Protein AF-A0A5Q0UNN8-F1 (afdb_monomer)

Radius of gyration: 12.11 Å; Cα contacts (8 Å, |Δi|>4): 77; chains: 1; bounding box: 39×17×24 Å

Secondary structure (DSSP, 8-state):
-----SEEEE---BTTBTT-SPPEEEETTTTEEEE----SS-----GGG--

Nearest PDB structures (foldseek):
  7fef-assembly1_A  TM=5.788E-01  e=5.828E+00  Arabidopsis thaliana
  2jxw-assembly1_A  TM=5.964E-01  e=5.456E+00  Homo sapiens
  9b1e-assembly1_J  TM=5.068E-01  e=7.587E+00  Saccharomyces cerevisiae W303

Mean predicted aligned error: 7.28 Å

pLDDT: mean 76.71, std 12.84, range [48.16, 91.5]

Solvent-accessible surface area (backbone atoms only — not comparable 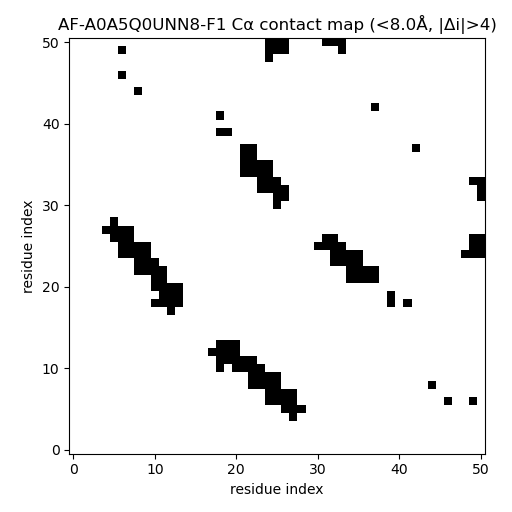to full-atom values): 3412 Å² total; per-residue (Å²): 129,81,88,63,78,48,59,46,79,46,69,47,79,32,93,91,32,96,70,64,26,72,34,29,30,31,17,68,83,80,72,42,76,44,80,45,96,67,72,98,62,92,78,89,85,59,81,87,68,47,112

Sequence (51 aa):
MSEGVPCVVVRSHDQSHGYGGQPMVVNVDIGQARRVQQGGDSEGFDDGDCP

Foldseek 3Di:
DPPDPQWDKDQDCPVVQRRPDFIWIARPVVGDIDGDDDDSDDDDDDPVVHD

Structure (mmCIF, N/CA/C/O backbone):
data_AF-A0A5Q0UNN8-F1
#
_entry.id   AF-A0A5Q0UNN8-F1
#
loop_
_atom_site.group_PDB
_atom_site.id
_atom_site.type_symbol
_atom_site.label_atom_id
_atom_site.label_alt_id
_atom_site.label_comp_id
_atom_site.label_asym_id
_atom_site.label_entity_id
_atom_site.label_seq_id
_atom_site.pdbx_PDB_ins_code
_atom_site.Cartn_x
_atom_site.Cartn_y
_atom_site.Cartn_z
_atom_site.occupancy
_atom_site.B_iso_or_equiv
_atom_site.auth_seq_id
_atom_site.auth_comp_id
_atom_site.auth_asym_id
_atom_site.auth_atom_id
_atom_site.pdbx_PDB_model_num
ATOM 1 N N . MET A 1 1 ? -23.854 5.734 9.971 1.00 48.16 1 MET A N 1
ATOM 2 C CA . MET A 1 1 ? -22.917 4.638 9.663 1.00 48.16 1 MET A CA 1
ATOM 3 C C . MET A 1 1 ? -22.009 5.197 8.596 1.00 48.16 1 MET A C 1
ATOM 5 O O . MET A 1 1 ? -22.548 5.629 7.588 1.00 48.16 1 MET A O 1
ATOM 9 N N . SER A 1 2 ? -20.715 5.377 8.870 1.00 52.00 2 SER A N 1
ATOM 10 C CA . SER A 1 2 ? -19.815 5.905 7.838 1.00 52.00 2 SER A CA 1
ATOM 11 C C . SER A 1 2 ? -19.843 4.924 6.671 1.00 52.00 2 SER A C 1
ATOM 13 O O . SER A 1 2 ? -19.743 3.722 6.904 1.00 52.00 2 SER A O 1
ATOM 15 N N . GLU A 1 3 ? -19.992 5.416 5.449 1.00 60.81 3 GLU A N 1
ATOM 16 C CA . GLU A 1 3 ? -19.855 4.650 4.200 1.00 60.81 3 GLU A CA 1
ATOM 17 C C . GLU A 1 3 ? -18.366 4.331 3.968 1.00 60.81 3 GLU A C 1
ATOM 19 O O . GLU A 1 3 ? -17.816 4.585 2.900 1.00 60.81 3 GLU A O 1
ATOM 24 N N . GLY A 1 4 ? -17.673 3.937 5.042 1.00 58.72 4 GLY A N 1
ATOM 25 C CA . GLY A 1 4 ? -16.226 3.934 5.138 1.00 58.72 4 GLY A CA 1
ATOM 26 C C . GLY A 1 4 ? -15.642 3.116 4.008 1.00 58.72 4 GLY A C 1
ATOM 27 O O . GLY A 1 4 ? -16.136 2.034 3.720 1.00 58.72 4 GLY A O 1
ATOM 28 N N . VAL A 1 5 ? -14.611 3.654 3.363 1.00 69.06 5 VAL A N 1
ATOM 29 C CA . VAL A 1 5 ? -13.806 2.896 2.411 1.00 69.06 5 VAL A CA 1
ATOM 30 C C . VAL A 1 5 ? -13.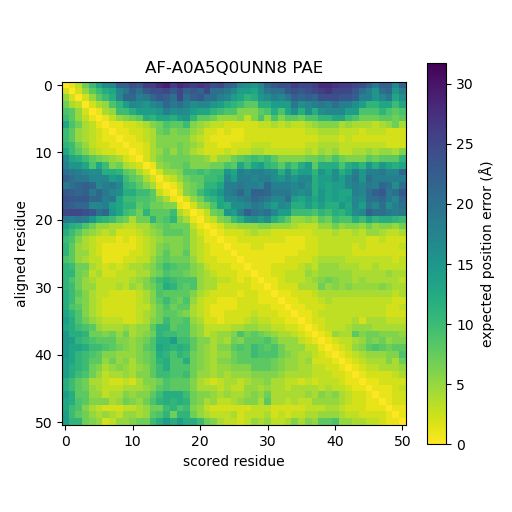143 1.780 3.223 1.00 69.06 5 VAL A C 1
ATOM 32 O O . VAL A 1 5 ? -12.234 2.088 3.999 1.00 69.06 5 VAL A O 1
ATOM 35 N N . PRO A 1 6 ? -13.592 0.515 3.106 1.00 77.25 6 PRO A N 1
ATOM 36 C CA . PRO A 1 6 ? -13.13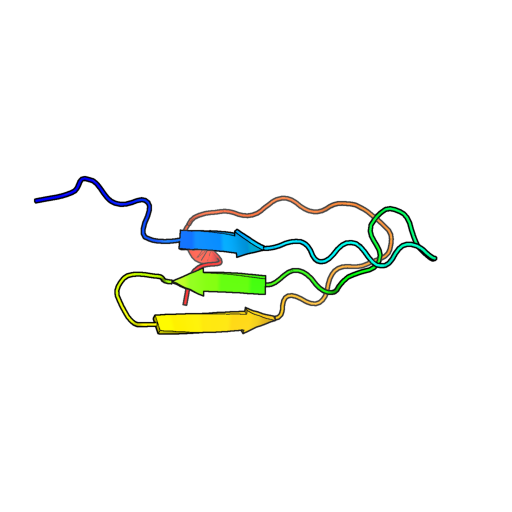4 -0.542 4.000 1.00 77.25 6 PRO A CA 1
ATOM 37 C C . PRO A 1 6 ? -11.673 -0.891 3.718 1.00 77.25 6 PRO A C 1
ATOM 39 O O . PRO A 1 6 ? -10.991 -1.419 4.587 1.00 77.25 6 PRO A O 1
ATOM 42 N N . CYS A 1 7 ? -11.178 -0.5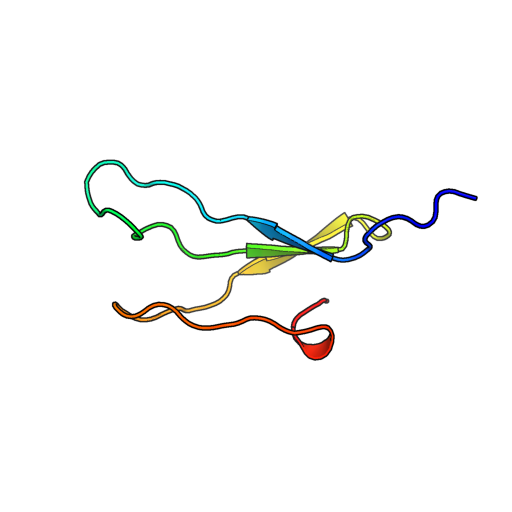58 2.521 1.00 89.12 7 CYS A N 1
ATOM 43 C CA . CYS A 1 7 ? -9.902 -1.014 2.000 1.00 89.12 7 CYS A CA 1
ATOM 44 C C . CYS A 1 7 ? -9.099 0.148 1.424 1.00 89.12 7 CYS A C 1
ATOM 46 O O . CYS A 1 7 ? -9.522 0.815 0.481 1.00 89.12 7 CYS A O 1
ATOM 48 N N . VAL A 1 8 ? -7.913 0.382 1.978 1.00 89.44 8 VAL A N 1
ATOM 49 C CA . VAL A 1 8 ? -6.993 1.416 1.497 1.00 89.44 8 VAL A CA 1
ATOM 50 C C . VAL A 1 8 ? -5.683 0.794 1.040 1.00 89.44 8 VAL A C 1
ATOM 52 O O . VAL A 1 8 ? -5.160 -0.130 1.663 1.00 89.44 8 VAL A O 1
ATOM 55 N N . VAL A 1 9 ? -5.131 1.331 -0.046 1.00 88.19 9 VAL A N 1
ATOM 56 C CA . VAL A 1 9 ? -3.799 0.964 -0.529 1.00 88.19 9 VAL A CA 1
ATOM 57 C C . VAL A 1 9 ? -2.794 1.969 0.014 1.00 88.19 9 VAL A C 1
ATOM 59 O O . VAL A 1 9 ? -2.851 3.160 -0.293 1.00 88.19 9 VAL A O 1
ATOM 62 N N . VAL A 1 10 ? -1.843 1.482 0.802 1.00 86.56 10 VAL A N 1
ATOM 63 C CA . VAL A 1 10 ? -0.738 2.268 1.343 1.00 86.56 10 VAL A CA 1
ATOM 64 C C . VAL A 1 10 ? 0.507 1.988 0.512 1.00 86.56 10 VAL A C 1
ATOM 66 O O . VAL A 1 10 ? 1.009 0.864 0.479 1.00 86.56 10 VAL A O 1
ATOM 69 N N . ARG A 1 11 ? 1.023 3.024 -0.154 1.00 81.50 11 ARG A N 1
ATOM 70 C CA . ARG A 1 11 ? 2.306 2.979 -0.863 1.00 81.50 11 ARG A CA 1
ATOM 71 C C . ARG A 1 11 ? 3.341 3.740 -0.046 1.00 81.50 11 ARG A C 1
ATOM 73 O O . ARG A 1 11 ? 3.261 4.962 0.073 1.00 81.50 11 ARG A O 1
ATOM 80 N N . SER A 1 12 ? 4.300 3.019 0.526 1.00 70.62 12 SER A N 1
ATOM 81 C CA . SER A 1 12 ? 5.442 3.652 1.182 1.00 70.62 12 SER A CA 1
ATOM 82 C C . SER A 1 12 ? 6.316 4.315 0.123 1.00 70.62 12 SER A C 1
ATOM 84 O O . SER A 1 12 ? 6.682 3.690 -0.870 1.00 70.62 12 SER A O 1
ATOM 86 N N . HIS A 1 13 ? 6.654 5.582 0.328 1.00 67.06 13 HIS A N 1
ATOM 87 C CA . HIS A 1 13 ? 7.660 6.251 -0.481 1.00 67.06 13 HIS A CA 1
ATOM 88 C C . HIS A 1 13 ? 9.039 5.903 0.089 1.00 67.06 13 HIS A C 1
ATOM 90 O O . HIS A 1 13 ? 9.387 6.367 1.173 1.00 67.06 13 HIS A O 1
ATOM 96 N N . ASP A 1 14 ? 9.810 5.071 -0.608 1.00 61.34 14 ASP A N 1
ATOM 97 C CA . ASP A 1 14 ? 11.245 4.954 -0.352 1.00 61.34 14 ASP A CA 1
ATOM 98 C C . ASP A 1 14 ? 11.937 6.024 -1.195 1.00 61.34 14 ASP A C 1
ATOM 100 O O . ASP A 1 14 ? 11.924 5.944 -2.418 1.00 61.34 14 ASP A O 1
ATOM 104 N N . GLN A 1 15 ? 12.496 7.073 -0.586 1.00 53.12 15 GLN A N 1
ATOM 105 C CA . GLN A 1 15 ? 13.015 8.213 -1.360 1.00 53.12 15 GLN A CA 1
ATOM 106 C C . GLN A 1 15 ? 14.119 7.813 -2.362 1.00 53.12 15 GLN A C 1
ATOM 108 O O . GLN A 1 15 ? 14.399 8.564 -3.296 1.00 53.12 15 GLN A O 1
ATOM 113 N N . SER A 1 16 ? 14.770 6.661 -2.155 1.00 60.00 16 SER A N 1
ATOM 114 C CA . SER A 1 16 ? 15.793 6.111 -3.047 1.00 60.00 16 SER A CA 1
ATOM 115 C C . SER A 1 16 ? 15.213 5.447 -4.299 1.00 60.00 16 SER A C 1
ATOM 117 O O . SER A 1 16 ? 15.909 5.353 -5.308 1.00 60.00 16 SER A O 1
ATOM 119 N N . HIS A 1 17 ? 13.941 5.049 -4.284 1.00 55.06 17 HIS A N 1
ATOM 120 C CA . HIS A 1 17 ? 13.268 4.400 -5.402 1.00 55.06 17 HIS A CA 1
ATOM 121 C C . HIS A 1 17 ? 11.864 4.995 -5.546 1.00 55.06 17 HIS A C 1
ATOM 123 O O . HIS A 1 17 ? 11.000 4.746 -4.716 1.00 55.06 17 HIS A O 1
ATOM 129 N N . GLY A 1 18 ? 11.597 5.758 -6.611 1.00 55.47 18 GLY A N 1
ATOM 130 C CA . GLY A 1 18 ? 10.372 6.565 -6.778 1.00 55.47 18 GLY A CA 1
ATOM 131 C C . GLY A 1 18 ? 9.020 5.862 -6.537 1.00 55.47 18 GLY A C 1
ATOM 132 O O . GLY A 1 18 ? 8.036 6.545 -6.260 1.00 55.47 18 GLY A O 1
ATOM 133 N N . TYR A 1 19 ? 8.985 4.522 -6.570 1.00 55.69 19 TYR A N 1
ATOM 134 C CA . TYR A 1 19 ? 7.841 3.663 -6.228 1.00 55.69 19 TYR A CA 1
ATOM 135 C C . TYR A 1 19 ? 8.181 2.522 -5.239 1.00 55.69 19 TYR A C 1
ATOM 137 O O . TYR A 1 19 ? 7.350 1.658 -4.984 1.00 55.69 19 TYR A O 1
ATOM 145 N N . GLY A 1 20 ? 9.402 2.479 -4.700 1.00 56.12 20 GLY A N 1
ATOM 146 C CA . GLY A 1 20 ? 10.044 1.281 -4.141 1.00 56.12 20 GLY A CA 1
ATOM 147 C C . GLY A 1 20 ? 9.739 0.960 -2.683 1.00 56.12 20 GLY A C 1
ATOM 148 O O . GLY A 1 20 ? 10.587 0.415 -1.980 1.00 56.12 20 GLY A O 1
ATOM 149 N N . GLY A 1 21 ? 8.529 1.258 -2.224 1.00 67.69 21 GLY A N 1
ATOM 150 C CA . GLY A 1 21 ? 7.988 0.635 -1.024 1.00 67.69 21 GLY A CA 1
ATOM 151 C C . GLY A 1 21 ? 7.056 -0.511 -1.401 1.00 67.69 21 GLY A C 1
ATOM 152 O O . GLY A 1 21 ? 6.193 -0.336 -2.256 1.00 67.69 21 GLY A O 1
ATOM 153 N N . GLN A 1 22 ? 7.185 -1.668 -0.742 1.00 78.94 22 GLN A N 1
ATOM 154 C CA . GLN A 1 22 ? 6.216 -2.761 -0.886 1.00 78.94 22 GLN A CA 1
ATOM 155 C C . GLN A 1 22 ? 4.804 -2.233 -0.560 1.00 78.94 22 GLN A C 1
ATOM 157 O O . GLN A 1 22 ? 4.593 -1.800 0.580 1.00 78.94 22 GLN A O 1
ATOM 162 N N . PRO A 1 23 ? 3.844 -2.248 -1.505 1.00 85.31 23 PRO A N 1
ATOM 163 C CA . PRO A 1 23 ? 2.494 -1.788 -1.220 1.00 85.31 23 PRO A CA 1
ATOM 164 C C . PRO A 1 23 ? 1.819 -2.677 -0.172 1.00 85.31 23 PRO A C 1
ATOM 166 O O . PRO A 1 23 ? 2.067 -3.885 -0.087 1.00 85.31 23 PRO A O 1
ATOM 169 N N . MET A 1 24 ? 0.949 -2.067 0.631 1.00 88.12 24 MET A N 1
ATOM 170 C CA . MET A 1 24 ? 0.091 -2.767 1.582 1.00 88.12 24 MET A CA 1
ATOM 171 C C . MET A 1 24 ? -1.373 -2.453 1.312 1.00 88.12 24 MET A C 1
ATOM 173 O O . MET A 1 24 ? -1.733 -1.292 1.139 1.00 88.12 24 MET A O 1
ATOM 177 N N . VAL A 1 25 ? -2.214 -3.482 1.325 1.00 91.19 25 VAL A N 1
ATOM 178 C CA . VAL A 1 25 ? -3.673 -3.345 1.324 1.00 91.19 25 VAL A CA 1
ATOM 179 C C . VAL A 1 25 ? -4.145 -3.501 2.759 1.00 91.19 25 VAL A C 1
ATOM 181 O O . VAL A 1 25 ? -3.797 -4.484 3.417 1.00 91.19 25 VAL A O 1
ATOM 184 N N . VAL A 1 26 ? -4.879 -2.515 3.263 1.00 90.44 26 VAL A N 1
ATOM 185 C CA . VAL A 1 26 ? -5.320 -2.454 4.659 1.00 90.44 26 VAL A CA 1
ATOM 186 C C . VAL A 1 26 ? -6.835 -2.440 4.702 1.00 90.44 26 VAL A C 1
ATOM 188 O O . VAL A 1 26 ? -7.446 -1.519 4.164 1.00 90.44 26 VAL A O 1
ATOM 191 N N . ASN A 1 27 ? -7.410 -3.429 5.381 1.00 91.19 27 ASN A N 1
ATOM 192 C CA . ASN A 1 27 ? -8.807 -3.422 5.768 1.00 91.19 27 ASN A CA 1
ATOM 193 C C . ASN A 1 27 ? -8.955 -2.658 7.093 1.00 91.19 27 ASN A C 1
ATOM 195 O O . ASN A 1 27 ? -8.512 -3.131 8.145 1.00 91.19 27 ASN A O 1
ATOM 199 N N . VAL A 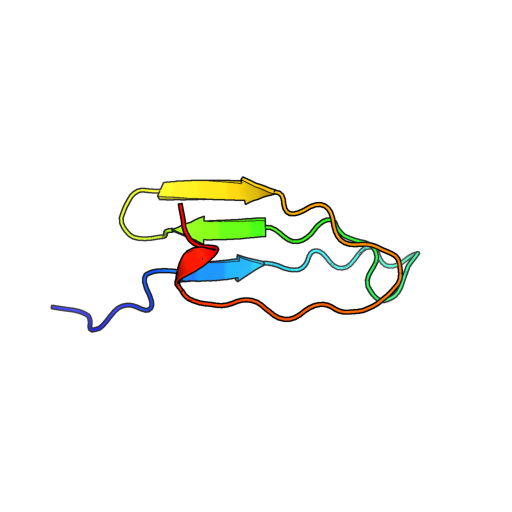1 28 ? -9.535 -1.459 7.043 1.00 88.19 28 VAL A N 1
ATOM 200 C CA . VAL A 1 28 ? -9.638 -0.562 8.206 1.00 88.19 28 VAL A CA 1
ATOM 201 C C . VAL A 1 28 ? -10.748 -0.962 9.173 1.00 88.19 28 VAL A C 1
ATOM 203 O O . VAL A 1 28 ? -10.661 -0.622 10.352 1.00 88.19 28 VAL A O 1
ATOM 206 N N . ASP A 1 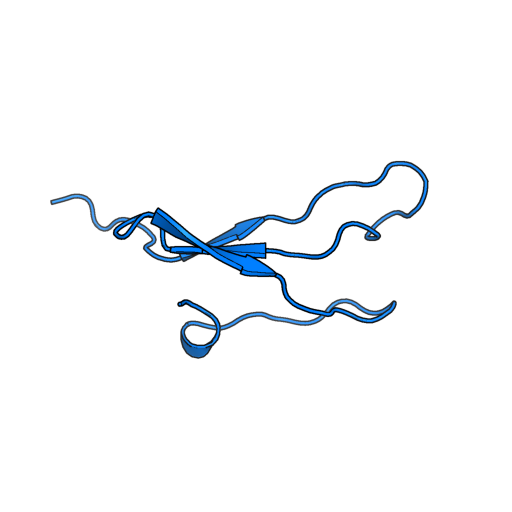29 ? -11.743 -1.720 8.709 1.00 87.44 29 ASP A N 1
ATOM 207 C CA . ASP A 1 29 ? -12.871 -2.147 9.540 1.00 87.44 29 ASP A CA 1
ATOM 208 C C . ASP A 1 29 ? -12.462 -3.254 10.514 1.00 87.44 29 ASP A C 1
ATOM 210 O O . ASP A 1 29 ? -12.883 -3.263 11.672 1.00 87.44 29 ASP A O 1
ATOM 214 N N . ILE A 1 30 ? -11.612 -4.178 10.055 1.00 87.69 30 ILE A N 1
ATOM 215 C CA . ILE A 1 30 ? -11.152 -5.328 10.852 1.00 87.69 30 ILE A CA 1
ATOM 216 C C . ILE A 1 30 ? -9.688 -5.215 11.298 1.00 87.69 30 ILE A C 1
ATOM 218 O O . ILE A 1 30 ? -9.191 -6.092 12.003 1.00 87.69 30 ILE A O 1
ATOM 222 N N . GLY A 1 31 ? -8.985 -4.156 10.890 1.00 88.19 31 GLY A N 1
ATOM 223 C CA . GLY A 1 31 ? -7.592 -3.901 11.265 1.00 88.19 31 GLY A CA 1
ATOM 224 C C . GLY A 1 31 ? -6.583 -4.889 10.670 1.00 88.19 31 GLY A C 1
ATOM 225 O O . GLY A 1 31 ? -5.527 -5.112 11.264 1.00 88.19 31 GLY A O 1
ATOM 226 N N . GLN A 1 32 ? -6.891 -5.497 9.521 1.00 91.50 32 GLN A N 1
ATOM 227 C CA . GLN A 1 32 ? -5.989 -6.425 8.833 1.00 91.50 32 GLN A CA 1
ATOM 228 C C . GLN A 1 32 ? -5.180 -5.723 7.743 1.00 91.50 32 GLN A C 1
ATOM 230 O O . GLN A 1 32 ? -5.655 -4.798 7.091 1.00 91.50 32 GLN A O 1
ATOM 235 N N . ALA A 1 33 ? -3.949 -6.183 7.522 1.00 90.00 33 ALA A N 1
ATOM 236 C CA . ALA A 1 33 ? -3.077 -5.660 6.479 1.00 90.00 33 ALA A CA 1
ATOM 237 C C . ALA A 1 33 ? -2.365 -6.793 5.738 1.00 90.00 33 ALA A C 1
ATOM 239 O O . ALA A 1 33 ? -1.813 -7.706 6.357 1.00 90.00 33 ALA A O 1
ATOM 240 N N . ARG A 1 34 ? -2.320 -6.693 4.409 1.00 89.06 34 ARG A N 1
ATOM 241 C CA . ARG A 1 34 ? -1.601 -7.609 3.520 1.00 89.06 34 ARG A CA 1
ATOM 242 C C . ARG A 1 34 ? -0.519 -6.855 2.760 1.00 89.06 34 ARG A C 1
ATOM 244 O O . ARG A 1 34 ? -0.791 -5.834 2.137 1.00 89.06 34 ARG A O 1
ATOM 251 N N . ARG A 1 35 ? 0.710 -7.377 2.776 1.00 87.12 35 ARG A N 1
ATOM 252 C CA . ARG A 1 35 ? 1.794 -6.906 1.899 1.00 87.12 35 ARG A CA 1
ATOM 253 C C . ARG A 1 35 ? 1.629 -7.525 0.520 1.00 87.12 35 ARG A C 1
ATOM 255 O O . ARG A 1 35 ? 1.447 -8.736 0.420 1.00 87.12 35 ARG A O 1
ATOM 262 N N . VAL A 1 36 ? 1.734 -6.711 -0.519 1.00 85.19 36 VAL A N 1
ATOM 263 C CA . VAL A 1 36 ? 1.634 -7.159 -1.908 1.00 85.19 36 VAL A CA 1
ATOM 264 C C . VAL A 1 36 ? 3.012 -7.091 -2.542 1.00 85.19 36 VAL A C 1
ATOM 266 O O . VAL A 1 36 ? 3.636 -6.030 -2.557 1.00 85.19 36 VAL A O 1
ATOM 269 N N . GLN A 1 37 ? 3.494 -8.238 -3.027 1.00 79.56 37 GLN A N 1
ATOM 270 C CA . GLN A 1 37 ? 4.729 -8.326 -3.802 1.00 79.56 37 GLN A CA 1
ATOM 271 C C . GLN A 1 37 ? 4.505 -7.705 -5.177 1.00 79.56 37 GLN A C 1
ATOM 273 O O . GLN A 1 37 ? 3.953 -8.351 -6.056 1.00 79.56 37 GLN A O 1
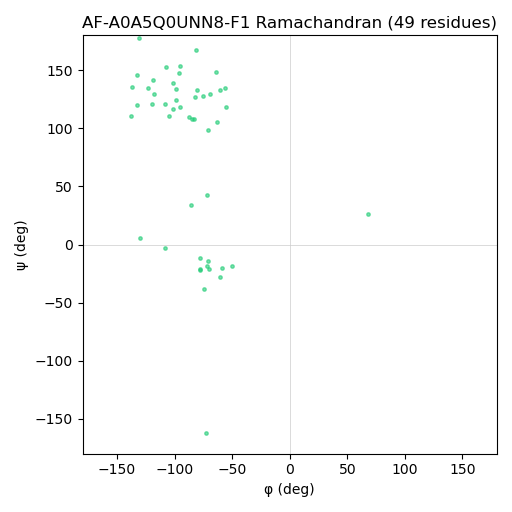ATOM 278 N N . GLN A 1 38 ? 4.924 -6.450 -5.320 1.00 73.31 38 GLN A N 1
ATOM 279 C CA . GLN A 1 38 ? 4.896 -5.703 -6.572 1.00 73.31 38 GLN A CA 1
ATOM 280 C C . GLN A 1 38 ? 6.290 -5.676 -7.197 1.00 73.31 38 GLN A C 1
ATOM 282 O O . GLN A 1 38 ? 7.289 -5.534 -6.484 1.00 73.31 38 GLN A O 1
ATOM 287 N N . GLY A 1 39 ? 6.339 -5.843 -8.520 1.00 69.75 39 GLY A N 1
ATOM 288 C CA . GLY A 1 39 ? 7.556 -5.722 -9.322 1.00 69.75 39 GLY A CA 1
ATOM 289 C C . GLY A 1 39 ? 8.029 -4.270 -9.481 1.00 69.75 39 GLY A C 1
ATOM 290 O O . GLY A 1 39 ? 7.642 -3.380 -8.731 1.00 69.75 39 GLY A O 1
ATOM 291 N N . GLY A 1 40 ? 8.889 -4.020 -10.471 1.00 69.06 40 GLY A N 1
ATOM 292 C CA . GLY A 1 40 ? 9.363 -2.662 -10.780 1.00 69.06 40 GLY A CA 1
ATOM 293 C C . GLY A 1 40 ? 8.309 -1.762 -11.439 1.00 69.06 40 GLY A C 1
ATOM 294 O O . GLY A 1 40 ? 8.457 -0.541 -11.422 1.00 69.06 40 GLY A O 1
ATOM 295 N N . ASP A 1 41 ? 7.255 -2.363 -11.992 1.00 71.44 41 ASP A N 1
ATOM 296 C CA . ASP A 1 41 ? 6.147 -1.678 -12.652 1.00 71.44 41 ASP A CA 1
ATOM 297 C C . ASP A 1 41 ? 4.966 -1.460 -11.696 1.00 71.44 41 ASP A C 1
ATOM 299 O O . ASP A 1 41 ? 4.762 -2.206 -10.735 1.00 71.44 41 ASP A O 1
ATOM 303 N N . SER A 1 42 ? 4.158 -0.433 -11.964 1.00 73.88 42 SER A N 1
ATOM 304 C CA . SER A 1 42 ? 2.940 -0.192 -11.197 1.00 73.88 42 SER A CA 1
ATOM 305 C C . SER A 1 42 ? 1.836 -1.179 -11.580 1.00 73.88 42 SER A C 1
ATOM 307 O O . SER A 1 42 ? 1.444 -1.299 -12.738 1.00 73.88 42 SER A O 1
ATOM 309 N N . GLU A 1 43 ? 1.272 -1.837 -10.574 1.00 77.56 43 GLU A N 1
ATOM 310 C CA . GLU A 1 43 ? 0.073 -2.670 -10.703 1.00 77.56 43 GLU A CA 1
ATOM 311 C C . GLU A 1 43 ? -1.135 -1.973 -10.061 1.00 77.56 43 GLU A C 1
ATOM 313 O O . GLU A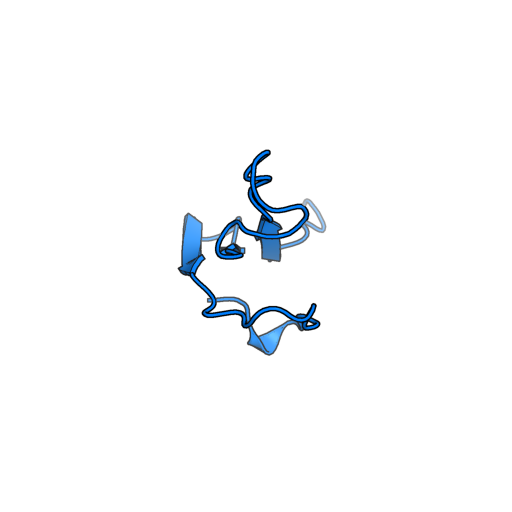 1 43 ? -0.989 -1.131 -9.156 1.00 77.56 43 GLU A O 1
ATOM 318 N N . GLY A 1 44 ? -2.322 -2.308 -10.575 1.00 83.75 44 GLY A N 1
ATOM 319 C CA . GLY A 1 44 ? -3.615 -1.899 -10.029 1.00 83.75 44 GLY A CA 1
ATOM 320 C C . GLY A 1 44 ? -4.053 -2.776 -8.854 1.00 83.75 44 GLY A C 1
ATOM 321 O O . GLY A 1 44 ? -3.463 -3.823 -8.613 1.00 83.75 44 GLY A O 1
ATOM 322 N N . PHE A 1 45 ? -5.080 -2.325 -8.135 1.00 85.38 45 PHE A N 1
ATOM 323 C CA . PHE A 1 45 ? -5.689 -3.031 -7.004 1.00 85.38 45 PHE A CA 1
ATOM 324 C C . PHE A 1 45 ? -7.208 -3.017 -7.162 1.00 85.38 45 PHE A C 1
ATOM 326 O O . PHE A 1 45 ? -7.751 -2.013 -7.638 1.00 85.38 45 PHE A O 1
ATOM 333 N N . ASP A 1 46 ? -7.873 -4.083 -6.730 1.00 86.56 46 ASP A N 1
ATOM 334 C CA . ASP A 1 46 ? -9.335 -4.176 -6.693 1.00 86.56 46 ASP A CA 1
ATOM 335 C C . ASP A 1 46 ? -9.859 -4.670 -5.333 1.00 86.56 46 ASP A C 1
ATOM 337 O O . ASP A 1 46 ? -9.093 -4.930 -4.404 1.00 86.56 46 ASP A O 1
ATOM 341 N N . ASP A 1 47 ? -11.183 -4.751 -5.183 1.00 82.44 47 ASP A N 1
ATOM 342 C CA . ASP A 1 47 ? -11.823 -5.145 -3.921 1.00 82.44 47 ASP A CA 1
ATOM 343 C C . ASP A 1 47 ? -11.415 -6.559 -3.463 1.00 82.44 47 ASP A C 1
ATOM 345 O O . ASP A 1 47 ? -11.375 -6.837 -2.264 1.00 82.44 47 ASP A O 1
ATOM 349 N N . GLY A 1 48 ? -11.068 -7.447 -4.399 1.00 83.69 48 GLY A N 1
ATOM 350 C CA . GLY A 1 48 ? -10.594 -8.802 -4.126 1.00 83.69 48 GLY A CA 1
ATOM 351 C C . GLY A 1 48 ? -9.189 -8.860 -3.525 1.00 83.69 48 GLY A C 1
ATOM 352 O O . GLY A 1 48 ? -8.802 -9.889 -2.971 1.00 83.69 48 GLY A O 1
ATOM 353 N N . ASP A 1 49 ? -8.429 -7.764 -3.575 1.00 84.94 49 ASP A N 1
ATOM 354 C CA . ASP A 1 49 ? -7.129 -7.668 -2.916 1.00 84.94 49 ASP A CA 1
ATOM 355 C C . ASP A 1 49 ? -7.225 -7.426 -1.405 1.00 84.94 49 ASP A C 1
ATOM 357 O O . ASP A 1 49 ? -6.199 -7.518 -0.706 1.00 84.94 49 ASP A O 1
ATOM 361 N N . CYS A 1 50 ? -8.419 -7.094 -0.911 1.00 87.50 50 CYS A N 1
ATOM 362 C CA . CYS A 1 50 ? -8.644 -6.741 0.477 1.00 87.50 50 CYS A CA 1
ATOM 363 C C . CYS A 1 50 ? -8.800 -7.981 1.377 1.00 87.50 50 CYS A C 1
ATOM 365 O O . CYS A 1 50 ? -9.607 -8.858 1.065 1.00 87.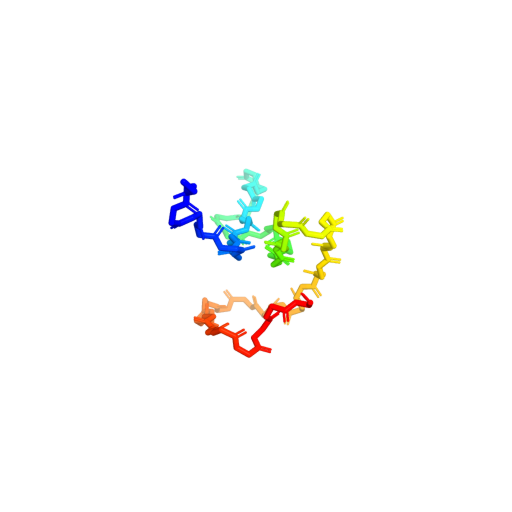50 50 CYS A O 1
ATOM 367 N N . PRO A 1 51 ? -8.020 -8.077 2.472 1.00 80.81 51 PRO A N 1
ATOM 368 C CA . PRO A 1 51 ? -8.108 -9.182 3.426 1.00 80.81 51 PRO A CA 1
ATOM 369 C C . PRO A 1 51 ? -9.371 -9.144 4.301 1.00 80.81 51 PRO A C 1
ATOM 371 O O . PRO A 1 51 ? -9.907 -8.036 4.556 1.00 80.81 51 PRO A O 1
#